Protein AF-A0A914RLF3-F1 (afdb_monomer_lite)

Radius of gyration: 22.5 Å; chains: 1; bounding box: 81×43×56 Å

Structure (mmCIF, N/CA/C/O backbone):
data_AF-A0A914RLF3-F1
#
_entry.id   AF-A0A914RLF3-F1
#
loop_
_atom_site.group_PDB
_atom_site.id
_atom_site.type_symbol
_atom_site.label_atom_id
_atom_site.label_alt_id
_atom_site.label_comp_id
_atom_site.label_asym_id
_atom_site.label_entity_id
_atom_site.label_seq_id
_atom_site.pdbx_PDB_ins_code
_atom_site.Cartn_x
_atom_site.Cartn_y
_atom_site.Cartn_z
_atom_site.occupancy
_atom_site.B_iso_or_equiv
_atom_site.auth_seq_id
_atom_site.auth_comp_id
_atom_site.auth_asym_id
_atom_site.auth_atom_id
_atom_site.pdbx_PDB_model_num
ATOM 1 N N . MET A 1 1 ? -51.756 -31.137 -39.579 1.00 37.09 1 MET A N 1
ATOM 2 C CA . MET A 1 1 ? -50.646 -31.026 -40.549 1.00 37.09 1 MET A CA 1
ATOM 3 C C . MET A 1 1 ? -49.335 -31.012 -39.778 1.00 37.09 1 MET A C 1
ATOM 5 O O . MET A 1 1 ? -49.113 -30.086 -39.014 1.00 37.09 1 MET A O 1
ATOM 9 N N . ARG A 1 2 ? -48.517 -32.061 -39.945 1.00 40.28 2 ARG A N 1
ATOM 10 C CA . ARG A 1 2 ? -47.045 -32.012 -39.809 1.00 40.28 2 ARG A CA 1
ATOM 11 C C . ARG A 1 2 ? -46.510 -30.930 -40.793 1.00 40.28 2 ARG A C 1
ATOM 13 O O . ARG A 1 2 ? -47.239 -30.599 -41.725 1.00 40.28 2 ARG A O 1
ATOM 20 N N . TYR A 1 3 ? -45.343 -30.301 -40.681 1.00 29.81 3 TYR A N 1
ATOM 21 C CA . TYR A 1 3 ? -43.973 -30.812 -40.536 1.00 29.81 3 TYR A CA 1
ATOM 22 C C . TYR A 1 3 ? -43.075 -29.614 -40.145 1.00 29.81 3 TYR A C 1
ATOM 24 O O . TYR A 1 3 ? -43.251 -28.523 -40.678 1.00 29.81 3 TYR A O 1
ATOM 32 N N . ASP A 1 4 ? -42.256 -29.722 -39.099 1.00 39.03 4 ASP A N 1
ATOM 33 C CA . ASP A 1 4 ? -40.802 -29.946 -39.194 1.00 39.03 4 ASP A CA 1
ATOM 34 C C . ASP A 1 4 ? -40.060 -29.062 -40.211 1.00 39.03 4 ASP A C 1
ATOM 36 O O . ASP A 1 4 ? -40.087 -29.311 -41.415 1.00 39.03 4 ASP A O 1
ATOM 40 N N . LEU A 1 5 ? -39.273 -28.115 -39.693 1.00 39.97 5 LEU A N 1
ATOM 41 C CA . LEU A 1 5 ? -38.054 -27.652 -40.352 1.00 39.97 5 LEU A CA 1
ATOM 42 C C . LEU A 1 5 ? -36.935 -27.528 -39.315 1.00 39.97 5 LEU A C 1
ATOM 44 O O . LEU A 1 5 ? -36.648 -26.481 -38.740 1.00 39.97 5 LEU A O 1
ATOM 48 N N . LEU A 1 6 ? -36.327 -28.691 -39.091 1.00 43.97 6 LEU A N 1
ATOM 49 C CA . LEU A 1 6 ? -34.944 -28.877 -38.684 1.00 43.97 6 LEU A CA 1
ATOM 50 C C . LEU A 1 6 ? -34.002 -27.980 -39.502 1.00 43.97 6 LEU A C 1
ATOM 52 O O . LEU A 1 6 ? -33.812 -28.203 -40.695 1.00 43.97 6 LEU A O 1
ATOM 56 N N . LEU A 1 7 ? -33.302 -27.075 -38.824 1.00 41.50 7 LEU A N 1
ATOM 57 C CA . LEU A 1 7 ? -31.940 -26.674 -39.183 1.00 41.50 7 LEU A CA 1
ATOM 58 C C . LEU A 1 7 ? -31.108 -26.786 -37.895 1.00 41.50 7 LEU A C 1
ATOM 60 O O . LEU A 1 7 ? -31.247 -25.989 -36.976 1.00 41.50 7 LEU A O 1
ATOM 64 N N . ARG A 1 8 ? -30.440 -27.929 -37.678 1.00 35.28 8 ARG A N 1
ATOM 65 C CA . ARG A 1 8 ? -28.987 -28.086 -37.909 1.00 35.28 8 ARG A CA 1
ATOM 66 C C . ARG A 1 8 ? -28.242 -26.901 -37.268 1.00 35.28 8 ARG A C 1
ATOM 68 O O . ARG A 1 8 ? -28.103 -25.850 -37.865 1.00 35.28 8 ARG A O 1
ATOM 75 N N . GLY A 1 9 ? -27.851 -26.981 -36.005 1.00 33.94 9 GLY A N 1
ATOM 76 C CA . GLY A 1 9 ? -26.800 -27.888 -35.569 1.00 33.94 9 GLY A CA 1
ATOM 77 C C . GLY A 1 9 ? -25.448 -27.179 -35.637 1.00 33.94 9 GLY A C 1
ATOM 78 O O . GLY A 1 9 ? -24.667 -27.426 -36.545 1.00 33.94 9 GLY A O 1
ATOM 79 N N . SER A 1 10 ? -25.162 -26.355 -34.635 1.00 31.86 10 SER A N 1
ATOM 80 C CA . SER A 1 10 ? -23.804 -26.024 -34.209 1.00 31.86 10 SER A CA 1
ATOM 81 C C . SER A 1 10 ? -23.774 -26.160 -32.692 1.00 31.86 10 SER A C 1
ATOM 83 O O . SER A 1 10 ? -24.226 -25.302 -31.939 1.00 31.86 10 SER A O 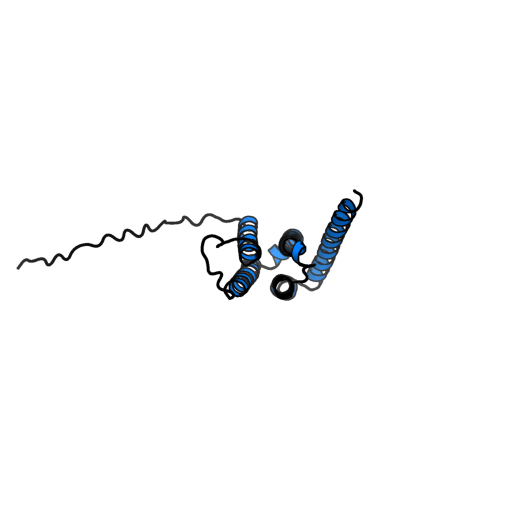1
ATOM 85 N N . LYS A 1 11 ? -23.279 -27.316 -32.235 1.00 37.91 11 LYS A N 1
ATOM 86 C CA . LYS A 1 11 ? -22.844 -27.492 -30.852 1.00 37.91 11 LYS A CA 1
ATOM 87 C C . LYS A 1 11 ? -21.729 -26.479 -30.603 1.00 37.91 11 LYS A C 1
ATOM 89 O O . LYS A 1 11 ? -20.591 -26.718 -30.992 1.00 37.91 11 LYS A O 1
ATOM 94 N N . GLN A 1 12 ? -22.039 -25.381 -29.931 1.00 35.62 12 GLN A N 1
ATOM 95 C CA . GLN A 1 12 ? -21.053 -24.679 -29.124 1.00 35.62 12 GLN A CA 1
ATOM 96 C C . GLN A 1 12 ? -21.430 -24.920 -27.673 1.00 35.62 12 GLN A C 1
ATOM 98 O O . GLN A 1 12 ? -22.184 -24.192 -27.037 1.00 35.62 12 GLN A O 1
ATOM 103 N N . GLN A 1 13 ? -20.924 -26.049 -27.188 1.00 36.53 13 GLN A N 1
ATOM 104 C CA . GLN A 1 13 ? -20.858 -26.387 -25.784 1.00 36.53 13 GLN A CA 1
ATOM 105 C C . GLN A 1 13 ? -19.827 -25.435 -25.166 1.00 36.53 13 GLN A C 1
ATOM 107 O O . GLN A 1 13 ? -18.668 -25.788 -24.971 1.00 36.53 13 GLN A O 1
ATOM 112 N N . ALA A 1 14 ? -20.226 -24.184 -24.927 1.00 35.09 14 ALA A N 1
ATOM 113 C CA . ALA A 1 14 ? -19.536 -23.352 -23.961 1.00 35.09 14 ALA A CA 1
ATOM 114 C C . ALA A 1 14 ? -19.826 -24.010 -22.618 1.00 35.09 14 ALA A C 1
ATOM 116 O O . ALA A 1 14 ? -20.916 -23.865 -22.065 1.00 35.09 14 ALA A O 1
ATOM 117 N N . GLY A 1 15 ? -18.888 -24.845 -22.168 1.00 34.12 15 GLY A N 1
ATOM 118 C CA . GLY A 1 15 ? -18.895 -25.366 -20.818 1.00 34.12 15 GLY A CA 1
ATOM 119 C C . GLY A 1 15 ? -19.007 -24.172 -19.890 1.00 34.12 15 GLY A C 1
ATOM 120 O O . GLY A 1 15 ? -18.034 -23.450 -19.686 1.00 34.12 15 GLY A O 1
ATOM 121 N N . ALA A 1 16 ? -20.208 -23.949 -19.364 1.00 40.22 16 ALA A N 1
ATOM 122 C CA . ALA A 1 16 ? -20.385 -23.205 -18.145 1.00 40.22 16 ALA A CA 1
ATOM 123 C C . ALA A 1 16 ? -19.626 -24.017 -17.100 1.00 40.22 16 ALA A C 1
ATOM 125 O O . ALA A 1 16 ? -20.163 -24.934 -16.483 1.00 40.22 16 ALA A O 1
ATOM 126 N N . SER A 1 17 ? -18.332 -23.731 -16.956 1.00 36.75 17 SER A N 1
ATOM 127 C CA . SER A 1 17 ? -17.650 -23.999 -15.714 1.00 36.75 17 SER A CA 1
ATOM 128 C C . SER A 1 17 ? -18.416 -23.166 -14.702 1.00 36.75 17 SER A C 1
ATOM 130 O O . SER A 1 17 ? -18.186 -21.964 -14.570 1.00 36.75 17 SER A O 1
ATOM 132 N N . THR A 1 18 ? -19.386 -23.790 -14.040 1.00 42.28 18 THR A N 1
ATOM 133 C CA . THR A 1 18 ? -19.822 -23.408 -12.707 1.00 42.28 18 THR A CA 1
ATOM 134 C C . THR A 1 18 ? -18.565 -23.415 -11.856 1.00 42.28 18 THR A C 1
ATOM 136 O O . THR A 1 18 ? -18.233 -24.405 -11.208 1.00 42.28 18 THR A O 1
ATOM 139 N N . SER A 1 19 ? -17.800 -22.326 -11.927 1.00 49.62 19 SER A N 1
ATOM 140 C CA . SER A 1 19 ? -16.805 -22.015 -10.931 1.00 49.62 19 SER A CA 1
ATOM 141 C C . SER A 1 19 ? -17.628 -21.755 -9.686 1.00 49.62 19 SER A C 1
ATOM 143 O O . SER A 1 19 ? -18.141 -20.656 -9.484 1.00 49.62 19 SER A O 1
ATOM 145 N N . THR A 1 20 ? -17.820 -22.799 -8.884 1.00 46.91 20 THR A N 1
ATOM 146 C CA . THR A 1 20 ? -18.027 -22.645 -7.451 1.00 46.91 20 THR A CA 1
ATOM 147 C C . THR A 1 20 ? -17.045 -21.569 -7.022 1.00 46.91 20 THR A C 1
ATOM 149 O O . THR A 1 20 ? -15.834 -21.783 -7.142 1.00 46.91 20 THR A O 1
ATOM 152 N N . ALA A 1 21 ? -17.553 -20.381 -6.690 1.00 56.62 21 ALA A N 1
ATOM 153 C CA . ALA A 1 21 ? -16.719 -19.272 -6.274 1.00 56.62 21 ALA A CA 1
ATOM 154 C C . ALA A 1 21 ? -15.923 -19.782 -5.075 1.00 56.62 21 ALA A C 1
ATOM 156 O O . ALA A 1 21 ? -16.490 -20.037 -4.012 1.00 56.62 21 ALA A O 1
ATOM 157 N N . LYS A 1 22 ? -14.635 -20.067 -5.287 1.00 65.00 22 LYS A N 1
ATOM 158 C CA . LYS A 1 22 ? -13.760 -20.461 -4.193 1.00 65.00 22 LYS A CA 1
ATOM 159 C C . LYS A 1 22 ? -13.777 -19.295 -3.216 1.00 65.00 22 LYS A C 1
ATOM 161 O O . LYS A 1 22 ? -13.672 -18.144 -3.637 1.00 65.00 22 LYS A O 1
ATOM 166 N N . VAL A 1 23 ? -13.971 -19.595 -1.937 1.00 71.25 23 VAL A N 1
ATOM 167 C CA . VAL A 1 23 ? -13.793 -18.598 -0.886 1.00 71.25 23 VAL A CA 1
ATOM 168 C C . VAL A 1 23 ? -12.317 -18.222 -0.914 1.00 71.25 23 VAL A C 1
ATOM 170 O O . VAL A 1 23 ? -11.477 -19.013 -0.500 1.00 71.25 23 VAL A O 1
ATOM 173 N N . THR A 1 24 ? -12.015 -17.066 -1.495 1.00 80.12 24 THR A N 1
ATOM 174 C CA . THR A 1 24 ? -10.661 -16.515 -1.569 1.00 80.12 24 THR A CA 1
ATOM 175 C C . THR A 1 24 ? -10.388 -15.755 -0.280 1.00 80.12 24 THR A C 1
ATOM 177 O O . THR A 1 24 ? -11.192 -14.900 0.107 1.00 80.12 24 THR A O 1
ATOM 180 N N . SER A 1 25 ? -9.275 -16.047 0.391 1.00 92.31 25 SER A N 1
ATOM 181 C CA . SER A 1 25 ? -8.875 -15.295 1.584 1.00 92.31 25 SER A CA 1
ATOM 182 C C . SER A 1 25 ? -8.463 -13.860 1.222 1.00 92.31 25 SER A C 1
ATOM 184 O O . SER A 1 25 ? -8.178 -13.542 0.063 1.00 92.31 25 SER A O 1
ATOM 186 N N . VAL A 1 26 ? -8.415 -12.958 2.207 1.00 94.06 26 VAL A N 1
ATOM 187 C CA . VAL A 1 26 ? -7.971 -11.575 1.958 1.00 94.06 26 VAL A CA 1
ATOM 188 C C . VAL A 1 26 ? -6.506 -11.553 1.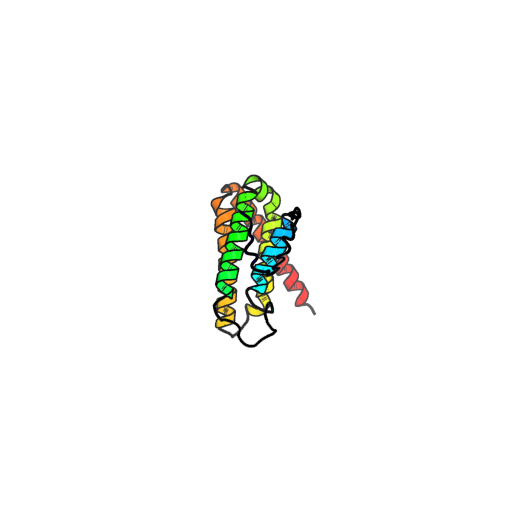522 1.00 94.06 26 VAL A C 1
ATOM 190 O O . VAL A 1 26 ? -6.143 -10.815 0.611 1.00 94.06 26 VAL A O 1
ATOM 193 N N . GLU A 1 27 ? -5.675 -12.402 2.114 1.00 93.88 27 GLU A N 1
ATOM 194 C CA . GLU A 1 27 ? -4.264 -12.566 1.770 1.00 93.88 27 GLU A CA 1
ATOM 195 C C . GLU A 1 27 ? -4.098 -13.069 0.336 1.00 93.88 27 GLU A C 1
ATOM 197 O O . GLU A 1 27 ? -3.276 -12.537 -0.411 1.00 93.88 27 GLU A O 1
ATOM 202 N N . GLU A 1 28 ? -4.913 -14.037 -0.087 1.00 92.38 28 GLU A N 1
ATOM 203 C CA . GLU A 1 28 ? -4.931 -14.510 -1.472 1.00 92.38 28 GLU A CA 1
ATOM 204 C C . GLU A 1 28 ? -5.361 -13.400 -2.438 1.00 92.38 28 GLU A C 1
ATOM 206 O O . GLU A 1 28 ? -4.740 -13.222 -3.488 1.00 92.38 28 GLU A O 1
ATOM 211 N N . ALA A 1 29 ? -6.372 -12.603 -2.080 1.00 94.50 29 ALA A N 1
ATOM 212 C CA . ALA A 1 29 ? -6.814 -11.468 -2.886 1.00 94.50 29 ALA A CA 1
ATOM 213 C C . ALA A 1 29 ? -5.715 -10.397 -3.017 1.00 94.50 29 ALA A C 1
ATOM 215 O O . ALA A 1 29 ? -5.421 -9.940 -4.125 1.00 94.50 29 ALA A O 1
ATOM 216 N N . PHE A 1 30 ? -5.050 -10.045 -1.914 1.00 95.50 30 PHE A N 1
ATOM 217 C CA . PHE A 1 30 ? -3.884 -9.155 -1.910 1.00 95.50 30 PHE A CA 1
ATOM 218 C C . PHE A 1 30 ? -2.734 -9.739 -2.744 1.00 95.50 30 PHE A C 1
ATOM 220 O O . PHE A 1 30 ? -2.089 -9.013 -3.506 1.00 95.50 30 PHE A O 1
ATOM 227 N N . GLY A 1 31 ? -2.519 -11.054 -2.673 1.00 91.75 31 GLY A N 1
ATOM 228 C CA . GLY A 1 31 ? -1.564 -11.789 -3.497 1.00 91.75 31 GLY A CA 1
ATOM 229 C C . GLY A 1 31 ? -1.861 -11.648 -4.990 1.00 91.75 31 GLY A C 1
ATOM 230 O O . GLY A 1 31 ? -0.992 -11.217 -5.750 1.00 91.75 31 GLY A O 1
ATOM 231 N N . ILE A 1 32 ? -3.099 -11.909 -5.414 1.00 90.12 32 ILE A N 1
ATOM 232 C CA . ILE A 1 32 ? -3.542 -11.763 -6.811 1.00 90.12 32 ILE A 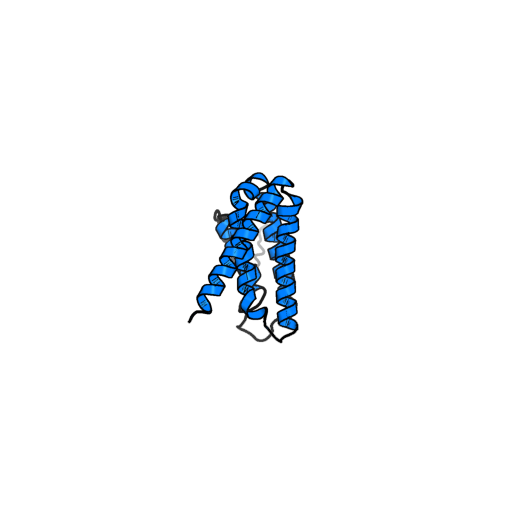CA 1
ATOM 233 C C . ILE A 1 32 ? -3.357 -10.322 -7.296 1.00 90.12 32 ILE A C 1
ATOM 235 O O . ILE A 1 32 ? -2.805 -10.101 -8.378 1.00 90.12 32 ILE A O 1
ATOM 239 N N . LEU A 1 33 ? -3.762 -9.336 -6.491 1.00 92.62 33 LEU A N 1
ATOM 240 C CA . LEU A 1 33 ? -3.594 -7.921 -6.820 1.00 92.62 33 LEU A CA 1
ATOM 241 C C . LEU A 1 33 ? -2.111 -7.546 -6.934 1.00 92.62 33 LEU A C 1
ATOM 243 O O . LEU A 1 33 ? -1.737 -6.808 -7.841 1.00 92.62 33 LEU A O 1
ATOM 247 N N . SER A 1 34 ? -1.235 -8.079 -6.079 1.00 90.12 34 SER A N 1
ATOM 248 C CA . SER A 1 34 ? 0.210 -7.819 -6.159 1.00 90.12 34 SER A CA 1
ATOM 249 C C . SER A 1 34 ? 0.819 -8.376 -7.442 1.00 90.12 34 SER A C 1
ATOM 251 O O . SER A 1 34 ? 1.581 -7.683 -8.120 1.00 90.12 34 SER A O 1
ATOM 253 N N . VAL A 1 35 ? 0.416 -9.589 -7.831 1.00 86.06 35 VAL A N 1
ATOM 254 C CA . VAL A 1 35 ? 0.834 -10.206 -9.088 1.00 86.06 35 VAL A CA 1
ATOM 255 C C . VAL A 1 35 ? 0.325 -9.373 -10.252 1.00 86.06 35 VAL A C 1
ATOM 257 O O . VAL A 1 35 ? 1.127 -9.024 -11.105 1.00 86.06 35 VAL A O 1
ATOM 260 N N . GLY A 1 36 ? -0.951 -8.981 -10.279 1.00 85.31 36 GLY A N 1
ATOM 261 C CA . GLY A 1 36 ? -1.500 -8.114 -11.328 1.00 85.31 36 GLY A CA 1
ATOM 262 C C . GLY A 1 36 ? -0.770 -6.774 -11.431 1.00 85.31 36 GLY A C 1
ATOM 263 O O . GLY A 1 36 ? -0.443 -6.329 -12.533 1.00 85.31 36 GLY A O 1
ATOM 264 N N . PHE A 1 37 ? -0.435 -6.169 -10.289 1.00 86.69 37 PHE A N 1
ATOM 265 C CA . PHE A 1 37 ? 0.317 -4.921 -10.233 1.00 86.69 37 PHE A CA 1
ATOM 266 C C . PHE A 1 37 ? 1.695 -5.078 -10.883 1.00 86.69 37 PHE A C 1
ATOM 268 O O . PHE A 1 37 ? 2.060 -4.285 -11.744 1.00 86.69 37 PHE A O 1
ATOM 275 N N . LEU A 1 38 ? 2.453 -6.112 -10.512 1.00 80.88 38 LEU A N 1
ATOM 276 C CA . LEU A 1 38 ? 3.813 -6.342 -11.011 1.00 80.88 38 LEU A CA 1
ATOM 277 C C . LEU A 1 38 ? 3.829 -6.906 -12.439 1.00 80.88 38 LEU A C 1
ATOM 279 O O . LEU A 1 38 ? 4.649 -6.506 -13.254 1.00 80.88 38 LEU A O 1
ATOM 283 N N . ARG A 1 39 ? 2.899 -7.788 -12.812 1.00 71.69 39 ARG A N 1
ATOM 284 C CA . ARG A 1 39 ? 2.799 -8.311 -14.188 1.00 71.69 39 ARG A CA 1
ATOM 285 C C . ARG A 1 39 ? 2.369 -7.245 -15.189 1.00 71.69 39 ARG A C 1
ATOM 287 O O . ARG A 1 39 ? 2.726 -7.347 -16.363 1.00 71.69 39 ARG A O 1
ATOM 294 N N . GLY A 1 40 ? 1.704 -6.203 -14.689 1.00 59.47 40 GLY A N 1
ATOM 295 C CA . GLY A 1 40 ? 1.467 -4.922 -15.342 1.00 59.47 40 GLY A CA 1
ATOM 296 C C . GLY A 1 40 ? 2.744 -4.113 -15.651 1.00 59.47 40 GLY A C 1
ATOM 297 O O . GLY A 1 40 ? 2.672 -2.918 -15.917 1.00 59.47 40 GLY A O 1
ATOM 298 N N . GLY A 1 41 ? 3.952 -4.678 -15.514 1.00 55.78 41 GLY 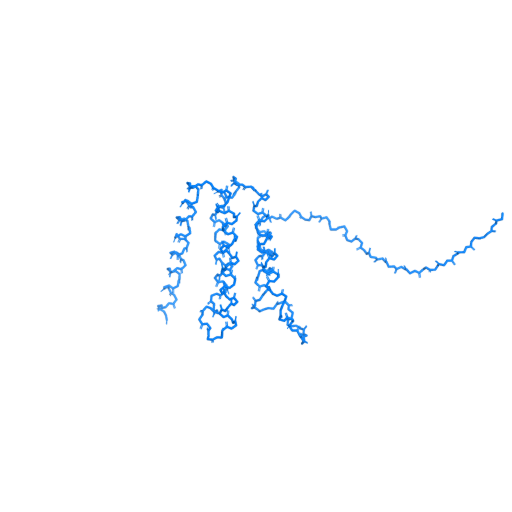A N 1
ATOM 299 C CA . GLY A 1 41 ? 5.216 -4.089 -15.971 1.00 55.78 41 GLY A CA 1
ATOM 300 C C . GLY A 1 41 ? 6.451 -4.515 -15.164 1.00 55.78 41 GLY A C 1
ATOM 301 O O . GLY A 1 41 ? 6.418 -4.611 -13.945 1.00 55.78 41 GLY A O 1
ATOM 302 N N . ILE A 1 42 ? 7.552 -4.667 -15.907 1.00 51.31 42 ILE A N 1
ATOM 303 C CA . ILE A 1 42 ? 8.853 -5.255 -15.546 1.00 51.31 42 ILE A CA 1
ATOM 304 C C . ILE A 1 42 ? 8.748 -6.770 -15.319 1.00 51.31 42 ILE A C 1
ATOM 306 O O . ILE A 1 42 ? 8.781 -7.270 -14.203 1.00 51.31 42 ILE A O 1
ATOM 310 N N . GLY A 1 43 ? 8.664 -7.515 -16.431 1.00 53.88 43 GLY A N 1
ATOM 311 C CA . GLY A 1 43 ? 9.159 -8.897 -16.443 1.00 53.88 43 GLY A CA 1
ATOM 312 C C . GLY A 1 43 ? 8.179 -10.058 -16.643 1.00 53.88 43 GLY A C 1
ATOM 313 O O . GLY A 1 43 ? 8.531 -11.167 -16.273 1.00 53.88 43 GLY A O 1
ATOM 314 N N . GLY A 1 44 ? 7.028 -9.895 -17.307 1.00 51.62 44 GLY A N 1
ATOM 315 C CA . GLY A 1 44 ? 6.479 -11.032 -18.069 1.00 51.62 44 GLY A CA 1
ATOM 316 C C . GLY A 1 44 ? 5.080 -11.521 -17.713 1.00 51.62 44 GLY A C 1
ATOM 317 O O . GLY A 1 44 ? 4.890 -12.534 -17.037 1.00 51.62 44 GLY A O 1
ATOM 318 N N . PHE A 1 45 ? 4.079 -10.916 -18.352 1.00 50.66 45 PHE A N 1
ATOM 319 C CA . PHE A 1 45 ? 2.916 -11.712 -18.746 1.00 50.66 45 PHE A CA 1
ATOM 320 C C . PHE A 1 45 ? 2.984 -12.201 -20.193 1.00 50.66 45 PHE A C 1
ATOM 322 O O . PHE A 1 45 ? 2.633 -13.344 -20.440 1.00 50.66 45 PHE A O 1
ATOM 329 N N . LEU A 1 46 ? 3.491 -11.396 -21.133 1.00 47.25 46 LEU A N 1
ATOM 330 C CA . LEU A 1 46 ? 3.322 -11.672 -22.568 1.00 47.25 46 LEU A CA 1
ATOM 331 C C . LEU A 1 46 ? 4.628 -11.685 -23.373 1.00 47.25 46 LEU A C 1
ATOM 333 O O . LEU A 1 46 ? 4.626 -11.346 -24.550 1.00 47.25 46 LEU A O 1
ATOM 337 N N . LYS A 1 47 ? 5.760 -12.107 -22.793 1.00 45.84 47 LYS A N 1
ATOM 338 C CA . LYS A 1 47 ? 6.949 -12.405 -23.615 1.00 45.84 47 LYS A CA 1
ATOM 339 C C . LYS A 1 47 ? 6.854 -13.821 -24.205 1.00 45.84 47 LYS A C 1
ATOM 341 O O . LYS A 1 47 ? 7.676 -14.681 -23.929 1.00 45.84 47 LYS A O 1
ATOM 346 N N . SER A 1 48 ? 5.814 -14.029 -25.007 1.00 41.88 48 SER A N 1
ATOM 347 C CA . SER A 1 48 ? 5.752 -14.982 -26.115 1.00 41.88 48 SER A CA 1
ATOM 348 C C . SER A 1 48 ? 4.969 -14.259 -27.210 1.00 41.88 48 SER A C 1
ATOM 350 O O . SER A 1 48 ? 3.751 -14.149 -27.124 1.00 41.88 48 SER A O 1
ATOM 352 N N . GLY A 1 49 ? 5.667 -13.646 -28.165 1.00 39.50 49 GLY A N 1
ATOM 353 C CA . GLY A 1 49 ? 5.037 -12.948 -29.291 1.00 39.50 49 GLY A CA 1
ATOM 354 C C . GLY A 1 49 ? 5.315 -11.446 -29.354 1.00 39.50 49 GLY A C 1
ATOM 355 O O . GLY A 1 49 ? 5.092 -10.678 -28.423 1.00 39.50 49 GLY A O 1
ATOM 356 N N . THR A 1 50 ? 5.840 -11.039 -30.499 1.00 41.06 50 THR A N 1
ATOM 357 C CA . THR A 1 50 ? 6.278 -9.702 -30.899 1.00 41.06 50 THR A CA 1
ATOM 358 C C . THR A 1 50 ? 5.118 -8.708 -31.041 1.00 41.06 50 THR A C 1
ATOM 360 O O . THR A 1 50 ? 4.596 -8.550 -32.135 1.00 41.06 50 THR A O 1
ATOM 363 N N . ALA A 1 51 ? 4.710 -8.046 -29.955 1.00 42.22 51 ALA A N 1
ATOM 364 C CA . ALA A 1 51 ? 4.195 -6.664 -29.933 1.00 42.22 51 ALA A CA 1
ATOM 365 C C . ALA A 1 51 ? 3.677 -6.344 -28.523 1.00 42.22 51 ALA A C 1
ATOM 367 O O . ALA A 1 51 ? 2.504 -6.524 -28.203 1.00 42.22 51 ALA A O 1
ATOM 368 N N . ALA A 1 52 ? 4.564 -5.862 -27.653 1.00 41.78 52 ALA A N 1
ATOM 369 C CA . ALA A 1 52 ? 4.136 -5.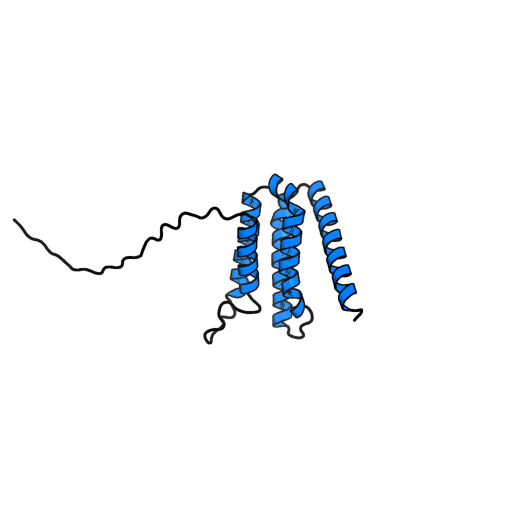218 -26.422 1.00 41.78 52 ALA A CA 1
ATOM 370 C C . ALA A 1 52 ? 3.402 -3.925 -26.802 1.00 41.78 52 ALA A C 1
ATOM 372 O O . ALA A 1 52 ? 4.033 -2.968 -27.246 1.00 41.78 52 ALA A O 1
ATOM 373 N N . VAL A 1 53 ? 2.078 -3.895 -26.651 1.00 43.75 53 VAL A N 1
ATOM 374 C CA . VAL A 1 53 ? 1.315 -2.650 -26.766 1.00 43.75 53 VAL A CA 1
ATOM 375 C C . VAL A 1 53 ? 1.742 -1.755 -25.603 1.00 43.75 53 VAL A C 1
ATOM 377 O O . VAL A 1 53 ? 1.358 -1.951 -24.446 1.00 43.75 53 VAL A O 1
ATOM 380 N N . ALA A 1 54 ? 2.614 -0.801 -25.915 1.00 42.09 54 ALA A N 1
ATOM 381 C CA . ALA A 1 54 ? 2.958 0.323 -25.066 1.00 42.09 54 ALA A CA 1
ATOM 382 C C . ALA A 1 54 ? 1.686 1.161 -24.858 1.00 42.09 54 ALA A C 1
ATOM 384 O O . ALA A 1 54 ? 1.351 2.007 -25.677 1.00 42.09 54 ALA A O 1
ATOM 385 N N . GLY A 1 55 ? 0.924 0.842 -23.811 1.00 42.59 55 GLY A N 1
ATOM 386 C CA . GLY A 1 55 ? -0.383 1.455 -23.544 1.00 42.59 55 GLY A CA 1
ATOM 387 C C . GLY A 1 55 ? -1.404 0.567 -22.828 1.00 42.59 55 GLY A C 1
ATOM 388 O O . GLY A 1 55 ? -2.546 0.972 -22.718 1.00 42.59 55 GLY A O 1
ATOM 389 N N . GLY A 1 56 ? -1.032 -0.646 -22.389 1.00 51.41 56 GLY A N 1
ATOM 390 C CA . GLY A 1 56 ? -1.902 -1.501 -21.560 1.00 51.41 56 GLY A CA 1
ATOM 391 C C . GLY A 1 56 ? -1.441 -1.674 -20.109 1.00 51.41 56 GLY A C 1
ATOM 392 O O . GLY A 1 56 ? -2.112 -2.323 -19.319 1.00 51.41 56 GLY A O 1
ATOM 393 N N . GLN A 1 57 ? -0.273 -1.143 -19.745 1.00 71.19 57 GLN A N 1
ATOM 394 C CA . GLN A 1 57 ? 0.373 -1.415 -18.454 1.00 71.19 57 GLN A CA 1
ATOM 395 C C . GLN A 1 57 ? -0.040 -0.423 -17.359 1.00 71.19 57 GLN A C 1
ATOM 397 O O . GLN A 1 57 ? -0.138 -0.784 -16.184 1.00 71.19 57 GLN A O 1
ATOM 402 N N . LYS A 1 58 ? -0.337 0.826 -17.739 1.00 78.31 58 LYS A N 1
ATOM 403 C CA . LYS A 1 58 ? -0.792 1.863 -16.805 1.00 78.31 58 LYS A CA 1
ATOM 404 C C . LYS A 1 58 ? -2.232 1.604 -16.391 1.00 78.31 58 LYS A C 1
ATOM 406 O O . LYS A 1 58 ? -2.544 1.626 -15.211 1.00 78.31 58 LYS A O 1
ATOM 411 N N . GLU A 1 59 ? -3.072 1.244 -17.343 1.00 82.62 59 GLU A N 1
ATOM 412 C CA . GLU A 1 59 ? -4.488 0.927 -17.199 1.00 82.62 59 GLU A CA 1
ATOM 413 C C . GLU A 1 59 ? -4.680 -0.294 -16.297 1.00 82.62 59 GLU A C 1
ATOM 415 O O . GLU A 1 59 ? -5.508 -0.256 -15.388 1.00 82.62 59 GLU A O 1
ATOM 420 N N . ILE A 1 60 ? -3.851 -1.337 -16.460 1.00 85.31 60 ILE A N 1
ATOM 421 C CA . ILE A 1 60 ? -3.826 -2.485 -15.540 1.00 85.31 60 ILE A CA 1
ATOM 422 C C . ILE A 1 60 ? -3.478 -2.023 -14.125 1.00 85.31 60 ILE A C 1
ATOM 424 O O . ILE A 1 60 ? -4.174 -2.380 -13.178 1.00 85.31 60 ILE A O 1
ATOM 428 N N . ARG A 1 61 ? -2.436 -1.202 -13.954 1.00 87.56 61 ARG A N 1
ATOM 429 C CA . ARG A 1 61 ? -2.055 -0.689 -12.629 1.00 87.56 61 ARG A CA 1
ATOM 430 C C . ARG A 1 61 ? -3.131 0.199 -12.020 1.00 87.56 61 ARG A C 1
ATOM 432 O O . ARG A 1 61 ? -3.337 0.104 -10.814 1.00 87.56 61 ARG A O 1
ATOM 439 N N . ILE A 1 62 ? -3.842 1.003 -12.812 1.00 91.25 62 ILE A N 1
ATOM 440 C CA . ILE A 1 62 ? -5.007 1.777 -12.355 1.00 91.25 62 ILE A CA 1
ATOM 441 C C . ILE A 1 62 ? -6.097 0.819 -11.887 1.00 91.25 62 ILE A C 1
ATOM 443 O O . ILE A 1 62 ? -6.572 0.954 -10.764 1.00 91.25 62 ILE A O 1
ATOM 447 N N . GLY A 1 63 ? -6.449 -0.180 -12.697 1.00 92.25 63 GLY A N 1
ATOM 448 C CA . GLY A 1 63 ? -7.467 -1.168 -12.347 1.00 92.25 63 GLY A CA 1
ATOM 449 C C . GLY A 1 63 ? -7.128 -1.924 -11.062 1.00 92.25 63 GLY A C 1
ATOM 450 O O . GLY A 1 63 ? -7.958 -2.020 -10.164 1.00 92.25 63 GLY A O 1
ATOM 451 N N . VAL A 1 64 ? -5.884 -2.381 -10.918 1.00 92.94 64 VAL A N 1
ATOM 452 C CA . VAL A 1 64 ? -5.397 -3.051 -9.703 1.00 92.94 64 VAL A CA 1
ATOM 453 C C . VAL A 1 64 ? -5.386 -2.103 -8.501 1.00 92.94 64 VAL A C 1
ATOM 455 O O . VAL A 1 64 ? -5.780 -2.497 -7.407 1.00 92.94 64 VAL A O 1
ATOM 458 N N . THR A 1 65 ? -4.983 -0.844 -8.694 1.00 96.06 65 THR A N 1
ATOM 459 C CA . THR A 1 65 ? -5.032 0.206 -7.660 1.00 96.06 65 THR A CA 1
ATOM 460 C C . THR A 1 65 ? -6.454 0.393 -7.139 1.00 96.06 65 THR A C 1
ATOM 462 O O . THR A 1 65 ? -6.680 0.379 -5.930 1.00 96.06 65 THR A O 1
ATOM 465 N N . LEU A 1 66 ? -7.423 0.517 -8.046 1.00 96.75 66 LEU A N 1
ATOM 466 C CA . LEU A 1 66 ? -8.839 0.617 -7.702 1.00 96.75 66 LEU A CA 1
ATOM 467 C C . LEU A 1 66 ? -9.349 -0.668 -7.038 1.00 96.75 66 LEU A C 1
ATOM 469 O O . LEU A 1 66 ? -10.114 -0.587 -6.083 1.00 96.75 66 LEU A O 1
ATOM 473 N N . GLY A 1 67 ? -8.868 -1.834 -7.476 1.00 96.94 67 GLY A N 1
ATOM 474 C CA . GLY A 1 67 ? -9.155 -3.128 -6.858 1.00 96.94 67 GLY A CA 1
ATOM 475 C C . GLY A 1 67 ? -8.718 -3.203 -5.393 1.00 96.94 67 GLY A C 1
ATOM 476 O O . GLY A 1 67 ? -9.509 -3.623 -4.554 1.00 96.94 67 GLY A O 1
ATOM 477 N N . TYR A 1 68 ? -7.509 -2.733 -5.059 1.00 97.81 68 TYR A N 1
ATOM 478 C CA . TYR A 1 68 ? -7.065 -2.618 -3.662 1.00 97.81 68 TYR A CA 1
ATOM 479 C C . TYR A 1 68 ? -7.981 -1.712 -2.843 1.00 97.81 68 TYR A C 1
ATOM 481 O O . TYR A 1 68 ? -8.388 -2.079 -1.742 1.00 97.81 68 TYR A O 1
ATOM 489 N N . ILE A 1 69 ? -8.296 -0.527 -3.374 1.00 98.31 69 ILE A N 1
ATOM 490 C CA . ILE A 1 69 ? -9.124 0.461 -2.676 1.00 98.31 69 ILE A CA 1
ATOM 491 C C . ILE A 1 69 ? -10.514 -0.115 -2.403 1.00 98.31 69 ILE A C 1
ATOM 493 O O . ILE A 1 69 ? -10.992 -0.029 -1.275 1.00 98.31 69 ILE A O 1
ATOM 497 N N . GLU A 1 70 ? -11.154 -0.714 -3.407 1.00 97.94 70 GLU A N 1
ATOM 498 C CA . GLU A 1 70 ? -12.502 -1.260 -3.258 1.00 97.94 70 GLU A CA 1
ATOM 499 C C . GLU A 1 70 ? -12.520 -2.488 -2.343 1.00 97.94 70 GLU A C 1
ATOM 501 O O . GLU A 1 70 ? -13.395 -2.589 -1.489 1.00 97.94 70 GLU A O 1
ATOM 506 N N . LEU A 1 71 ? -11.523 -3.375 -2.434 1.00 97.50 71 LEU A N 1
ATOM 507 C CA . LEU A 1 71 ? -11.390 -4.509 -1.516 1.00 97.50 71 LEU A CA 1
ATOM 508 C C . LEU A 1 71 ? -11.287 -4.041 -0.059 1.00 97.50 71 LEU A C 1
ATOM 510 O O . LEU A 1 71 ? -12.023 -4.525 0.797 1.00 97.50 71 LEU A O 1
ATOM 514 N N . ILE A 1 72 ? -10.414 -3.071 0.222 1.00 97.88 72 ILE A N 1
ATOM 515 C CA . ILE A 1 72 ? -10.241 -2.529 1.576 1.00 97.88 72 ILE A CA 1
ATOM 516 C C . ILE A 1 72 ? -11.523 -1.834 2.052 1.00 97.88 72 ILE A C 1
ATOM 518 O O . ILE A 1 72 ? -11.935 -2.032 3.191 1.00 97.88 72 ILE A O 1
ATOM 522 N N . LYS A 1 73 ? -12.207 -1.087 1.178 1.00 97.06 73 LYS A N 1
ATOM 523 C CA . LYS A 1 73 ? -13.510 -0.483 1.495 1.00 97.06 73 LYS A CA 1
ATOM 524 C C . LYS A 1 73 ? -14.581 -1.521 1.821 1.00 97.06 73 LYS A C 1
ATOM 526 O O . LYS A 1 73 ? -15.397 -1.271 2.700 1.00 97.06 73 LYS A O 1
ATOM 531 N N . LYS A 1 74 ? -14.583 -2.680 1.156 1.00 97.50 74 LYS A N 1
ATOM 532 C CA . LYS A 1 74 ? -15.514 -3.782 1.461 1.00 97.50 74 LYS A CA 1
ATOM 533 C C . LYS A 1 74 ? -15.238 -4.449 2.805 1.00 97.50 74 LYS A C 1
ATOM 535 O O . LYS A 1 74 ? -16.174 -4.960 3.409 1.00 97.50 74 LYS A O 1
ATOM 540 N N . LEU A 1 75 ? -13.987 -4.443 3.258 1.00 96.44 75 LEU A N 1
ATOM 541 C CA . LEU A 1 75 ? -13.594 -4.939 4.581 1.00 96.44 75 LEU A CA 1
ATOM 542 C C . LEU A 1 75 ? -13.877 -3.923 5.702 1.00 96.44 75 LEU A C 1
ATOM 544 O O . LEU A 1 75 ? -13.957 -4.314 6.863 1.00 96.44 75 LEU A O 1
ATOM 548 N N . ASP A 1 76 ? -14.096 -2.658 5.333 1.00 96.19 76 ASP A N 1
ATOM 549 C CA . ASP A 1 76 ? -14.456 -1.533 6.197 1.00 96.19 76 ASP A CA 1
ATOM 550 C C . ASP A 1 76 ? -13.337 -1.064 7.156 1.00 96.19 76 ASP A C 1
ATOM 552 O O . ASP A 1 76 ? -12.285 -1.694 7.324 1.00 96.19 76 ASP A O 1
ATOM 556 N N . SER A 1 77 ? -13.538 0.106 7.764 1.00 95.56 77 SER A N 1
ATOM 557 C CA . SER A 1 77 ? -12.558 0.781 8.624 1.00 95.56 77 SER A CA 1
ATOM 558 C C . SER A 1 77 ? -12.113 -0.052 9.845 1.00 95.56 77 SER A C 1
ATOM 560 O O . SER A 1 77 ? -10.904 -0.189 10.054 1.00 95.56 77 SER A O 1
ATOM 562 N N . PRO A 1 78 ? -13.009 -0.724 10.604 1.00 95.88 78 PRO A N 1
ATOM 563 C CA . PRO A 1 78 ? -12.597 -1.501 11.779 1.00 95.88 78 PRO A CA 1
ATOM 564 C C . PRO A 1 78 ? -11.680 -2.686 11.454 1.00 95.88 78 PRO A C 1
ATOM 566 O O . PRO A 1 78 ? -10.832 -3.062 12.267 1.00 95.88 78 PRO A O 1
ATOM 569 N N . TRP A 1 79 ? -11.846 -3.306 10.281 1.00 97.12 79 TRP A N 1
ATOM 570 C CA . TRP A 1 79 ? -10.934 -4.352 9.823 1.00 97.12 79 TRP A CA 1
ATOM 571 C C . TRP A 1 79 ? -9.573 -3.757 9.468 1.00 97.12 79 TRP A C 1
ATOM 573 O O . TRP A 1 79 ? -8.539 -4.308 9.854 1.00 97.12 79 TRP A O 1
ATOM 583 N N . LEU A 1 80 ? -9.574 -2.622 8.768 1.00 96.81 80 LEU A N 1
ATOM 584 C CA . LEU A 1 80 ? -8.362 -1.948 8.322 1.00 96.81 80 LEU A CA 1
ATOM 585 C C . LEU A 1 80 ? -7.484 -1.519 9.508 1.00 96.81 80 LEU A C 1
ATOM 587 O O . LEU A 1 80 ? -6.281 -1.773 9.487 1.00 96.81 80 LEU A O 1
ATOM 591 N N . GLU A 1 81 ? -8.066 -0.953 10.569 1.00 95.25 81 GLU A N 1
ATOM 592 C CA . GLU A 1 81 ? -7.322 -0.565 11.779 1.00 95.25 81 GLU A CA 1
ATOM 593 C C . GLU A 1 81 ? -6.615 -1.756 12.443 1.00 95.25 81 GLU A C 1
ATOM 595 O O . GLU A 1 81 ? -5.451 -1.650 12.837 1.00 95.25 81 GLU A O 1
ATOM 600 N N . LYS A 1 82 ? -7.282 -2.915 12.510 1.00 95.62 82 LYS A N 1
ATOM 601 C CA . LYS A 1 82 ? -6.723 -4.139 13.111 1.00 95.62 82 LYS A CA 1
ATOM 602 C C . LYS A 1 82 ? -5.626 -4.779 12.261 1.00 95.62 82 LYS A C 1
ATOM 604 O O . LYS A 1 82 ? -4.723 -5.406 12.808 1.00 95.62 82 LYS A O 1
ATOM 609 N N . ASN A 1 83 ? -5.696 -4.624 10.939 1.00 96.50 83 ASN A N 1
ATOM 610 C CA . ASN A 1 83 ? -4.820 -5.307 9.981 1.00 96.50 83 ASN A CA 1
ATOM 611 C C . ASN A 1 83 ? -3.828 -4.365 9.284 1.00 96.50 83 ASN A C 1
ATOM 613 O O . ASN A 1 83 ? -3.195 -4.740 8.297 1.00 96.50 83 ASN A O 1
ATOM 617 N N . MET A 1 84 ? -3.652 -3.144 9.793 1.00 93.88 84 MET A N 1
ATOM 618 C CA . MET A 1 84 ? -2.844 -2.123 9.126 1.00 93.88 84 MET A CA 1
ATOM 619 C C . MET A 1 84 ? -1.398 -2.556 8.882 1.00 93.88 84 MET A C 1
ATOM 621 O O . MET A 1 84 ? -0.857 -2.330 7.803 1.00 93.88 84 MET A O 1
ATOM 625 N N . LEU A 1 85 ? -0.778 -3.221 9.859 1.00 95.00 85 LEU A N 1
ATOM 626 C CA . LEU A 1 85 ? 0.601 -3.685 9.734 1.00 95.00 85 LEU A CA 1
ATOM 627 C C . LEU A 1 85 ? 0.764 -4.649 8.550 1.00 95.00 85 LEU A C 1
ATOM 629 O O . LEU A 1 85 ? 1.747 -4.558 7.817 1.00 95.00 85 LEU A O 1
ATOM 633 N N . PHE A 1 86 ? -0.208 -5.543 8.350 1.00 95.88 86 PHE A N 1
ATOM 634 C CA . PHE A 1 86 ? -0.248 -6.455 7.208 1.00 95.88 86 PHE A CA 1
ATOM 635 C C . PHE A 1 86 ? -0.367 -5.677 5.891 1.00 95.88 86 PHE A C 1
ATOM 637 O O . PHE A 1 86 ? 0.454 -5.868 4.993 1.00 95.88 86 PHE A O 1
ATOM 644 N N . VAL A 1 87 ? -1.321 -4.743 5.802 1.00 96.75 87 VAL A N 1
ATOM 645 C CA . VAL A 1 87 ? -1.542 -3.922 4.599 1.00 96.75 87 VAL A CA 1
ATOM 646 C C . VAL A 1 87 ? -0.298 -3.100 4.249 1.00 96.75 87 VAL A C 1
ATOM 648 O O . VAL A 1 87 ? 0.130 -3.092 3.095 1.00 96.75 87 VAL A O 1
ATOM 651 N N . LEU A 1 88 ? 0.321 -2.440 5.232 1.00 95.94 88 LEU A N 1
ATOM 652 C CA . LEU A 1 88 ? 1.533 -1.646 5.027 1.00 95.94 88 LEU A CA 1
ATOM 653 C C . LEU A 1 88 ? 2.704 -2.506 4.558 1.00 95.94 88 LEU A C 1
ATOM 655 O O . LEU A 1 88 ? 3.345 -2.152 3.570 1.00 95.94 88 LEU A O 1
ATOM 659 N N . LYS A 1 89 ? 2.975 -3.633 5.230 1.00 95.00 89 LYS A N 1
ATOM 660 C CA . LYS A 1 89 ? 4.054 -4.550 4.832 1.00 95.00 89 LYS A CA 1
ATOM 661 C C . LYS A 1 89 ? 3.860 -5.032 3.400 1.00 95.00 89 LYS A C 1
ATOM 663 O O . LYS A 1 89 ? 4.797 -4.957 2.612 1.00 95.00 89 LYS A O 1
ATOM 668 N N . HIS A 1 90 ? 2.638 -5.430 3.050 1.00 95.44 90 HIS A N 1
ATOM 669 C CA . HIS A 1 90 ? 2.295 -5.857 1.696 1.00 95.44 90 HIS A CA 1
ATOM 670 C C . HIS A 1 90 ? 2.566 -4.762 0.657 1.00 95.44 90 HIS A C 1
ATOM 672 O O . HIS A 1 90 ? 3.265 -4.994 -0.328 1.00 95.44 90 HIS A O 1
ATOM 678 N N . LEU A 1 91 ? 2.062 -3.544 0.871 1.00 94.88 91 LEU A N 1
ATOM 679 C CA . LEU A 1 91 ? 2.248 -2.437 -0.075 1.00 94.88 91 LEU A CA 1
ATOM 680 C C . LEU A 1 91 ? 3.720 -2.004 -0.195 1.00 94.88 91 LEU A C 1
ATOM 682 O O . LEU A 1 91 ? 4.178 -1.692 -1.299 1.00 94.88 91 LEU A O 1
ATOM 686 N N . VAL A 1 92 ? 4.468 -2.016 0.915 1.00 92.19 92 VAL A N 1
ATOM 687 C CA . VAL A 1 92 ? 5.917 -1.756 0.927 1.00 92.19 92 VAL A CA 1
ATOM 688 C C . VAL A 1 92 ? 6.666 -2.838 0.147 1.00 92.19 92 VAL A C 1
ATOM 690 O O . VAL A 1 92 ? 7.536 -2.513 -0.658 1.00 92.19 92 VAL A O 1
ATOM 693 N N . GLU A 1 93 ? 6.305 -4.109 0.303 1.00 89.50 93 GLU A N 1
ATOM 694 C CA . GLU A 1 93 ? 6.918 -5.206 -0.451 1.00 89.50 93 GLU A CA 1
ATOM 695 C C . GLU A 1 93 ? 6.651 -5.075 -1.960 1.00 89.50 93 GLU A C 1
ATOM 697 O O . GLU A 1 93 ? 7.559 -5.244 -2.779 1.00 89.50 93 GLU A O 1
ATOM 702 N N . VAL A 1 94 ? 5.424 -4.708 -2.344 1.00 88.25 94 VAL A N 1
ATOM 703 C CA . VAL A 1 94 ? 5.055 -4.474 -3.749 1.00 88.25 94 VAL A CA 1
ATOM 704 C C . VAL A 1 94 ? 5.904 -3.363 -4.369 1.00 88.25 94 VAL A C 1
ATOM 706 O O . VAL A 1 94 ? 6.416 -3.543 -5.473 1.00 88.25 94 VAL A O 1
ATOM 709 N N . VAL A 1 95 ? 6.094 -2.233 -3.681 1.00 85.50 95 VAL A N 1
ATOM 710 C CA . VAL A 1 95 ? 6.918 -1.133 -4.213 1.00 85.50 95 VAL A CA 1
ATOM 711 C C . VAL A 1 95 ? 8.419 -1.433 -4.145 1.00 85.50 95 VAL A C 1
ATOM 713 O O . VAL A 1 95 ? 9.162 -1.004 -5.030 1.00 85.50 95 VAL A O 1
ATOM 716 N N . ALA A 1 96 ? 8.879 -2.200 -3.153 1.00 83.44 96 ALA A N 1
ATOM 717 C CA . ALA A 1 96 ? 10.278 -2.609 -3.022 1.00 83.44 96 ALA A CA 1
ATOM 718 C C . ALA A 1 96 ? 10.729 -3.511 -4.180 1.00 83.44 96 ALA A C 1
ATOM 720 O O . ALA A 1 96 ? 11.865 -3.395 -4.640 1.00 83.44 96 ALA A O 1
ATOM 721 N N . LYS A 1 97 ? 9.827 -4.332 -4.734 1.00 77.50 97 LYS A N 1
ATOM 722 C CA . LYS A 1 97 ? 10.086 -5.137 -5.944 1.00 77.50 97 LYS A CA 1
ATOM 723 C C . LYS A 1 97 ? 10.385 -4.286 -7.188 1.00 77.50 97 LYS A C 1
ATOM 725 O O . LYS A 1 97 ? 11.009 -4.777 -8.123 1.00 77.50 97 LYS A O 1
ATOM 730 N N . CYS A 1 98 ? 10.031 -2.999 -7.180 1.00 70.06 98 CYS A N 1
ATOM 731 C CA . CYS A 1 98 ? 10.410 -2.035 -8.220 1.00 70.06 98 CYS A CA 1
ATOM 732 C C . CYS A 1 98 ? 11.790 -1.382 -7.972 1.00 70.06 98 CYS A C 1
ATOM 734 O O . CYS A 1 98 ? 12.291 -0.647 -8.824 1.00 70.06 98 CYS A O 1
ATOM 736 N N . GLY A 1 99 ? 12.405 -1.632 -6.811 1.00 63.84 99 GLY A N 1
ATOM 737 C CA . GLY A 1 99 ? 13.654 -1.033 -6.331 1.00 63.84 99 GLY A CA 1
ATOM 738 C C . GLY A 1 99 ? 14.884 -1.203 -7.233 1.00 63.84 99 GLY A C 1
ATOM 739 O O . GLY A 1 99 ? 15.600 -0.217 -7.406 1.00 63.84 99 GLY A O 1
ATOM 740 N N . PRO A 1 100 ? 15.121 -2.359 -7.890 1.00 63.41 100 PRO A N 1
ATOM 741 C CA . PRO A 1 100 ? 16.259 -2.526 -8.804 1.00 63.41 100 PRO A CA 1
ATOM 742 C C . PRO A 1 100 ? 16.283 -1.526 -9.972 1.00 63.41 100 PRO A C 1
ATOM 744 O O . PRO A 1 100 ? 17.331 -1.272 -10.556 1.00 63.41 100 PRO A O 1
ATOM 747 N N . LEU A 1 101 ? 15.136 -0.924 -10.302 1.00 63.09 101 LEU A N 1
ATOM 748 C CA . LEU A 1 101 ? 15.008 0.088 -11.352 1.00 63.09 101 LEU A CA 1
ATOM 749 C C . LEU A 1 101 ? 14.998 1.517 -10.820 1.00 63.09 101 LEU A C 1
ATOM 751 O O . LEU A 1 101 ? 14.991 2.454 -11.611 1.00 63.09 101 LEU A O 1
ATOM 755 N N . ALA A 1 102 ? 15.028 1.718 -9.503 1.00 60.28 102 ALA A N 1
ATOM 756 C CA . ALA A 1 102 ? 15.092 3.054 -8.919 1.00 60.28 102 ALA A CA 1
ATOM 757 C C . ALA A 1 102 ? 16.405 3.787 -9.252 1.00 60.28 102 ALA A C 1
ATOM 759 O O . ALA A 1 102 ? 16.426 5.013 -9.213 1.00 60.28 102 ALA A O 1
ATOM 760 N N . TYR A 1 103 ? 17.459 3.047 -9.617 1.00 66.94 103 TYR A N 1
ATOM 761 C CA . TYR A 1 103 ? 18.773 3.565 -10.019 1.00 66.94 103 TYR A CA 1
ATOM 762 C C . TYR A 1 103 ? 19.025 3.442 -11.531 1.00 66.94 103 TYR A C 1
ATOM 764 O O . TYR A 1 103 ? 20.165 3.435 -11.988 1.00 66.94 103 TYR A O 1
ATOM 772 N N . THR A 1 104 ? 17.964 3.282 -12.326 1.00 71.25 104 THR A N 1
ATOM 773 C CA . THR A 1 104 ? 18.087 3.186 -13.782 1.00 71.25 104 THR A CA 1
ATOM 774 C C . THR A 1 104 ? 18.428 4.540 -14.410 1.00 71.25 104 THR A C 1
ATOM 776 O O . THR A 1 104 ? 17.835 5.560 -14.069 1.00 71.25 104 THR A O 1
ATOM 779 N N . ASN A 1 105 ? 19.319 4.538 -15.404 1.00 76.31 105 ASN A N 1
ATOM 780 C CA . ASN A 1 105 ? 19.580 5.708 -16.254 1.00 76.31 105 ASN A CA 1
ATOM 781 C C . ASN A 1 105 ? 18.549 5.851 -17.394 1.00 76.31 105 ASN A C 1
ATOM 783 O O . ASN A 1 105 ? 18.631 6.771 -18.205 1.00 76.31 105 ASN A O 1
ATOM 787 N N . ASN A 1 106 ? 17.584 4.929 -17.495 1.00 80.62 106 ASN A N 1
ATOM 788 C CA . ASN A 1 106 ? 16.550 4.962 -18.521 1.00 80.62 106 ASN A CA 1
ATOM 789 C C . ASN A 1 106 ? 15.334 5.770 -18.041 1.00 80.62 106 ASN A C 1
ATOM 791 O O . ASN A 1 106 ? 14.578 5.327 -17.175 1.00 80.62 106 ASN A O 1
ATOM 795 N N . GLN A 1 107 ? 15.097 6.921 -18.671 1.00 80.94 107 GLN A N 1
ATOM 796 C CA . GLN A 1 107 ? 14.006 7.832 -18.315 1.00 80.94 107 GLN A CA 1
ATOM 797 C C . GLN A 1 107 ? 12.616 7.173 -18.338 1.00 80.94 107 GLN A C 1
ATOM 799 O O . GLN A 1 107 ? 11.777 7.478 -17.489 1.00 80.94 107 GLN A O 1
ATOM 804 N N . ALA A 1 108 ? 12.364 6.245 -19.268 1.00 78.31 108 ALA A N 1
ATOM 805 C CA . ALA A 1 108 ? 11.093 5.529 -19.325 1.00 78.31 108 ALA A CA 1
ATOM 806 C C . ALA A 1 108 ? 10.910 4.652 -18.078 1.00 78.31 108 ALA A C 1
ATOM 808 O O . ALA A 1 108 ? 9.879 4.736 -17.415 1.00 78.31 108 ALA A O 1
ATOM 809 N N . GLN A 1 109 ? 11.939 3.896 -17.688 1.00 76.38 109 GLN A N 1
ATOM 810 C CA . GLN A 1 109 ? 11.910 3.056 -16.486 1.00 76.38 109 GLN A CA 1
ATOM 811 C C . GLN A 1 109 ? 11.770 3.894 -15.205 1.00 76.38 109 GLN A C 1
ATOM 813 O O . GLN A 1 109 ? 10.960 3.565 -14.340 1.00 76.38 109 GLN A O 1
ATOM 818 N N . ALA A 1 110 ? 12.478 5.022 -15.111 1.00 80.38 110 ALA A N 1
ATOM 819 C CA . ALA A 1 110 ? 12.345 5.946 -13.985 1.00 80.38 110 ALA A CA 1
ATOM 820 C C . ALA A 1 110 ? 10.914 6.509 -13.867 1.00 80.38 110 ALA A C 1
ATOM 822 O O . ALA A 1 110 ? 10.347 6.566 -12.770 1.00 80.38 110 ALA A O 1
ATOM 823 N N . SER A 1 111 ? 10.296 6.874 -14.998 1.00 83.12 111 SER A N 1
ATOM 824 C CA . SER A 1 111 ? 8.914 7.368 -15.034 1.00 83.12 111 SER A CA 1
ATOM 825 C C . SER A 1 111 ? 7.891 6.306 -14.614 1.00 83.12 111 SER A C 1
ATOM 827 O O . SER A 1 111 ? 6.946 6.620 -13.887 1.00 83.12 111 SER A O 1
ATOM 829 N N . GLU A 1 112 ? 8.117 5.046 -14.990 1.00 79.50 112 GLU A N 1
ATOM 830 C CA . GLU A 1 112 ? 7.279 3.910 -14.605 1.00 79.50 112 GLU A CA 1
ATOM 831 C C . GLU A 1 112 ? 7.390 3.623 -13.101 1.00 79.50 112 GLU A C 1
ATOM 833 O O . GLU A 1 112 ? 6.374 3.473 -12.424 1.00 79.50 112 GLU A O 1
ATOM 838 N N . VAL A 1 113 ? 8.597 3.646 -12.526 1.00 81.25 113 VAL A N 1
ATOM 839 C CA . VAL A 1 113 ? 8.788 3.500 -11.069 1.00 81.25 113 VAL A CA 1
ATOM 840 C C . VAL A 1 113 ? 8.090 4.630 -10.307 1.00 81.25 113 VAL A C 1
ATOM 842 O O . VAL A 1 113 ? 7.399 4.382 -9.315 1.00 81.25 113 VAL A O 1
ATOM 845 N N . ALA A 1 114 ? 8.218 5.876 -10.774 1.00 85.94 114 ALA A N 1
ATOM 846 C CA . ALA A 1 114 ? 7.519 7.013 -10.177 1.00 85.94 114 ALA A CA 1
ATOM 847 C C . ALA A 1 114 ? 5.993 6.850 -10.261 1.00 85.94 114 ALA A C 1
ATOM 849 O O . ALA A 1 114 ? 5.280 7.172 -9.310 1.00 85.94 114 ALA A O 1
ATOM 850 N N . TYR A 1 115 ? 5.487 6.326 -11.376 1.00 87.56 115 TYR A N 1
ATOM 851 C CA . TYR A 1 115 ? 4.072 6.023 -11.553 1.00 87.56 115 TYR A CA 1
ATOM 852 C C . TYR A 1 115 ? 3.581 4.951 -10.568 1.00 87.56 115 TYR A C 1
ATOM 854 O O . TYR A 1 115 ? 2.582 5.159 -9.883 1.00 87.56 115 TYR A O 1
ATOM 862 N N . MET A 1 116 ? 4.326 3.858 -10.398 1.00 87.38 116 MET A N 1
ATOM 863 C CA . MET A 1 116 ? 3.991 2.804 -9.433 1.00 87.38 116 MET A CA 1
ATOM 864 C C . MET A 1 116 ? 3.967 3.322 -7.992 1.00 87.38 116 MET A C 1
ATOM 866 O O . MET A 1 116 ? 3.041 3.009 -7.245 1.00 87.38 116 MET A O 1
ATOM 870 N N . ARG A 1 117 ? 4.931 4.170 -7.608 1.00 89.81 117 ARG A N 1
ATOM 871 C CA . ARG A 1 117 ? 4.926 4.836 -6.293 1.00 89.81 117 ARG A CA 1
ATOM 872 C C . ARG A 1 117 ? 3.674 5.694 -6.097 1.00 89.81 117 ARG A C 1
ATOM 874 O O . ARG A 1 117 ? 3.086 5.665 -5.019 1.00 89.81 117 ARG A O 1
ATOM 881 N N . ARG A 1 118 ? 3.234 6.415 -7.137 1.00 92.88 118 ARG A N 1
ATOM 882 C CA . ARG A 1 118 ? 1.988 7.202 -7.098 1.00 92.88 118 ARG A CA 1
ATOM 883 C C . ARG A 1 118 ? 0.754 6.320 -6.921 1.00 92.88 118 ARG A C 1
ATOM 885 O O . ARG A 1 118 ? -0.110 6.693 -6.137 1.00 92.88 118 ARG A O 1
ATOM 892 N N . CYS A 1 119 ? 0.686 5.156 -7.570 1.00 94.00 119 CYS A N 1
ATOM 893 C CA . CYS A 1 119 ? -0.395 4.190 -7.347 1.00 94.00 119 CYS A CA 1
ATOM 894 C C . CYS A 1 119 ? -0.477 3.765 -5.875 1.00 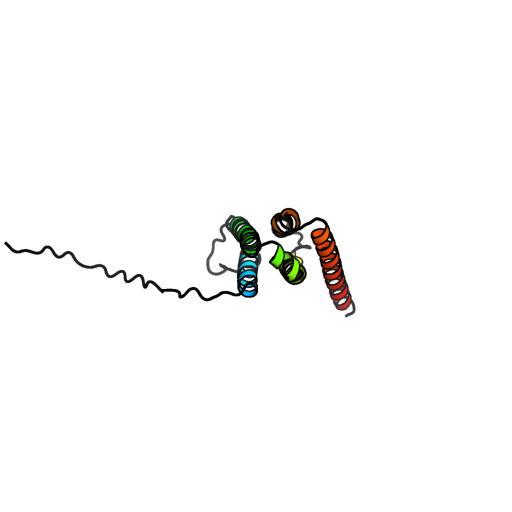94.00 119 CYS A C 1
ATOM 896 O O . CYS A 1 119 ? -1.539 3.876 -5.272 1.00 94.00 119 CYS A O 1
ATOM 898 N N . ILE A 1 120 ? 0.643 3.357 -5.270 1.00 94.50 120 ILE A N 1
ATOM 899 C CA . ILE A 1 120 ? 0.676 2.949 -3.855 1.00 94.50 120 ILE A CA 1
ATOM 900 C C . ILE A 1 120 ? 0.290 4.109 -2.928 1.00 94.50 120 ILE A C 1
ATOM 902 O O . ILE A 1 120 ? -0.537 3.938 -2.034 1.00 94.50 120 ILE A O 1
ATOM 906 N N . GLY A 1 121 ? 0.821 5.311 -3.176 1.00 96.06 121 GLY A N 1
ATOM 907 C CA . GLY A 1 121 ? 0.437 6.510 -2.427 1.00 96.06 121 GLY A CA 1
ATOM 908 C C . GLY A 1 121 ? -1.056 6.831 -2.545 1.00 96.06 121 GLY A C 1
ATOM 909 O O . GLY A 1 121 ? -1.681 7.240 -1.568 1.00 96.06 121 GLY A O 1
ATOM 910 N N . TYR A 1 122 ? -1.653 6.594 -3.714 1.00 97.81 122 TYR A N 1
ATOM 911 C CA . TYR A 1 122 ? -3.085 6.781 -3.930 1.00 97.81 122 TYR A CA 1
ATOM 912 C C . TYR A 1 122 ? -3.930 5.749 -3.170 1.00 97.81 122 TYR A C 1
ATOM 914 O O . TYR A 1 122 ? -4.918 6.138 -2.549 1.00 97.81 122 TYR A O 1
ATOM 922 N N . ILE A 1 123 ? -3.511 4.475 -3.121 1.00 97.88 123 ILE A N 1
ATOM 923 C CA . ILE A 1 123 ? -4.155 3.450 -2.276 1.00 97.88 123 ILE A CA 1
ATOM 924 C C . ILE A 1 123 ? -4.183 3.922 -0.823 1.00 97.88 123 ILE A C 1
ATOM 926 O O . ILE A 1 123 ? -5.254 3.963 -0.219 1.00 97.88 123 ILE A O 1
ATOM 930 N N . LEU A 1 124 ? -3.034 4.334 -0.275 1.00 97.06 124 LEU A N 1
ATOM 931 C CA . LEU A 1 124 ? -2.929 4.809 1.109 1.00 97.06 124 LEU A CA 1
ATOM 932 C C . LEU A 1 124 ? -3.814 6.036 1.357 1.00 97.06 124 LEU A C 1
ATOM 934 O O . LEU A 1 124 ? -4.539 6.087 2.347 1.00 97.06 124 LEU A O 1
ATOM 938 N N . ARG A 1 125 ? -3.825 7.007 0.438 1.00 97.38 125 ARG A N 1
ATOM 939 C CA . ARG A 1 125 ? -4.676 8.199 0.562 1.00 97.38 125 ARG A CA 1
ATOM 940 C C . ARG A 1 125 ? -6.164 7.845 0.594 1.00 97.38 125 ARG A C 1
ATOM 942 O O . ARG A 1 125 ? -6.892 8.387 1.418 1.00 97.38 125 ARG A O 1
ATOM 949 N N . CYS A 1 126 ? -6.614 6.958 -0.290 1.00 98.12 126 CYS A N 1
ATOM 950 C CA . CYS A 1 126 ? -8.023 6.575 -0.407 1.00 98.12 126 CYS A CA 1
ATOM 951 C C . CYS A 1 126 ? -8.493 5.571 0.651 1.00 98.12 126 CYS A C 1
ATOM 953 O O . CYS A 1 126 ? -9.697 5.347 0.757 1.00 98.12 126 CYS A O 1
ATOM 955 N N . THR A 1 127 ? -7.571 4.964 1.397 1.00 97.50 127 THR A N 1
ATOM 956 C CA . THR A 1 127 ? -7.874 4.000 2.460 1.00 97.50 127 THR A CA 1
ATOM 957 C C . THR A 1 127 ? -7.524 4.600 3.814 1.00 97.50 127 THR A C 1
ATOM 959 O O . THR A 1 127 ? -8.398 5.159 4.462 1.00 97.50 127 THR A O 1
ATOM 962 N N . VAL A 1 128 ? -6.248 4.607 4.200 1.00 96.06 128 VAL A N 1
ATOM 963 C CA . VAL A 1 128 ? -5.756 5.195 5.457 1.00 96.06 128 VAL A CA 1
ATOM 964 C C . VAL A 1 128 ? -6.244 6.633 5.635 1.00 96.06 128 VAL A C 1
ATOM 966 O O . VAL A 1 128 ? -6.828 6.956 6.662 1.00 96.06 128 VAL A O 1
ATOM 969 N N . GLY A 1 129 ? -6.043 7.486 4.628 1.00 96.25 129 GLY A N 1
ATOM 970 C CA . GLY A 1 129 ? -6.368 8.912 4.735 1.00 96.25 129 GLY A CA 1
ATOM 971 C C . GLY A 1 129 ? -7.866 9.233 4.736 1.00 96.25 129 GLY A C 1
ATOM 972 O O . GLY A 1 129 ? -8.254 10.279 5.249 1.00 96.25 129 GLY A O 1
ATOM 973 N N . ALA A 1 130 ? -8.700 8.368 4.151 1.00 97.19 130 ALA A N 1
ATOM 974 C CA . ALA A 1 130 ? -10.127 8.632 3.951 1.00 97.19 130 ALA A CA 1
ATOM 975 C C . ALA A 1 130 ? -11.049 7.809 4.863 1.00 97.19 130 ALA A C 1
ATOM 977 O O . ALA A 1 130 ? -12.187 8.211 5.083 1.00 97.19 130 ALA A O 1
ATOM 978 N N . MET A 1 131 ? -10.589 6.657 5.359 1.00 97.19 131 MET A N 1
ATOM 979 C CA . MET A 1 131 ? -11.397 5.724 6.154 1.00 97.19 131 MET A CA 1
ATOM 980 C C . MET A 1 131 ? -11.053 5.750 7.645 1.00 97.19 131 MET A C 1
ATOM 982 O O . MET A 1 131 ? -11.891 5.360 8.455 1.00 97.19 131 MET A O 1
ATOM 986 N N . LEU A 1 132 ? -9.835 6.159 8.015 1.00 96.56 132 LEU A N 1
ATOM 987 C CA . LEU A 1 132 ? -9.369 6.103 9.401 1.00 96.56 132 LEU A CA 1
ATOM 988 C C . LEU A 1 132 ? -9.440 7.464 10.090 1.00 96.56 132 LEU A C 1
ATOM 990 O O . LEU A 1 132 ? -9.220 8.504 9.464 1.00 96.56 132 LEU A O 1
ATOM 994 N N . SER A 1 133 ? -9.657 7.432 11.405 1.00 96.19 133 SER A N 1
ATOM 995 C CA . SER A 1 133 ? -9.537 8.607 12.275 1.00 96.19 133 SER A CA 1
ATOM 996 C C . SER A 1 133 ? -8.111 9.171 12.284 1.00 96.19 133 SER A C 1
ATOM 998 O O . SER A 1 133 ? -7.144 8.458 12.015 1.00 96.19 133 SER A O 1
ATOM 1000 N N . GLU A 1 134 ? -7.954 10.443 12.650 1.00 95.94 134 GLU A N 1
ATOM 1001 C CA . GLU A 1 134 ? -6.639 11.092 12.757 1.00 95.94 134 GLU A CA 1
ATOM 1002 C C . GLU A 1 134 ? -5.697 10.331 13.709 1.00 95.94 134 GLU A C 1
ATOM 1004 O O . GLU A 1 134 ? -4.526 10.100 13.405 1.00 95.94 134 GLU A O 1
ATOM 1009 N N . GLN A 1 135 ? -6.229 9.841 14.827 1.00 95.06 135 GLN A N 1
ATOM 1010 C CA . GLN A 1 135 ? -5.497 9.045 15.808 1.00 95.06 135 GLN A CA 1
ATOM 1011 C C . GLN A 1 135 ? -5.014 7.716 15.214 1.00 95.06 135 GLN A C 1
ATOM 1013 O O . GLN A 1 135 ? -3.855 7.337 15.409 1.00 95.06 135 GLN A O 1
ATOM 1018 N N . ALA A 1 136 ? -5.867 7.026 14.453 1.00 94.12 136 ALA A N 1
ATOM 1019 C CA . ALA A 1 136 ? -5.485 5.803 13.756 1.00 94.12 136 ALA A CA 1
ATOM 1020 C C . ALA A 1 136 ? -4.430 6.081 12.670 1.00 94.12 136 ALA A C 1
ATOM 1022 O O . ALA A 1 136 ? -3.452 5.339 12.571 1.00 94.12 136 ALA A O 1
ATOM 1023 N N . GLN A 1 137 ? -4.544 7.184 11.921 1.00 96.25 137 GLN A N 1
ATOM 1024 C CA . GLN A 1 137 ? -3.537 7.601 10.936 1.00 96.25 137 GLN A CA 1
ATOM 1025 C C . GLN A 1 137 ? -2.163 7.850 11.579 1.00 96.25 137 GLN A C 1
ATOM 1027 O O . GLN A 1 137 ? -1.147 7.397 11.049 1.00 96.25 137 GLN A O 1
ATOM 1032 N N . ILE A 1 138 ? -2.107 8.482 12.757 1.00 96.00 138 ILE A N 1
ATOM 1033 C CA . ILE A 1 138 ? -0.854 8.656 13.514 1.00 96.00 138 ILE A CA 1
ATOM 1034 C C . ILE A 1 138 ? -0.232 7.296 13.867 1.00 96.00 138 ILE A C 1
ATOM 1036 O O . ILE A 1 138 ? 0.986 7.122 13.754 1.00 96.00 138 ILE A O 1
ATOM 1040 N N . ALA A 1 139 ? -1.044 6.317 14.274 1.00 94.69 139 ALA A N 1
ATOM 1041 C CA . ALA A 1 139 ? -0.563 4.965 14.552 1.00 94.69 139 ALA A CA 1
ATOM 1042 C C . ALA A 1 139 ? -0.008 4.282 13.289 1.00 94.69 139 ALA A C 1
ATOM 1044 O O . ALA A 1 139 ? 1.063 3.673 13.349 1.00 94.69 139 ALA A O 1
ATOM 1045 N N . VAL A 1 140 ? -0.674 4.448 12.141 1.00 94.19 140 VAL A N 1
ATOM 1046 C CA . VAL A 1 140 ? -0.194 3.962 10.835 1.00 94.19 140 VAL A CA 1
ATOM 1047 C C . VAL A 1 140 ? 1.173 4.566 10.497 1.00 94.19 140 VAL A C 1
ATOM 1049 O O . VAL A 1 140 ? 2.092 3.834 10.134 1.00 94.19 140 VAL A O 1
ATOM 1052 N N . CYS A 1 141 ? 1.348 5.880 10.671 1.00 94.81 141 CYS A N 1
ATOM 1053 C CA . CYS A 1 141 ? 2.620 6.562 10.415 1.00 94.81 141 CYS A CA 1
ATOM 1054 C C . CYS A 1 141 ? 3.766 6.004 11.273 1.00 94.81 141 CYS A C 1
ATOM 1056 O O . CYS A 1 141 ? 4.870 5.796 10.766 1.00 94.81 141 CYS A O 1
ATOM 1058 N N . LYS A 1 142 ? 3.507 5.705 12.554 1.00 95.31 142 LYS A N 1
ATOM 1059 C CA . LYS A 1 142 ? 4.496 5.072 13.445 1.00 95.31 142 LYS A CA 1
ATOM 1060 C C . LYS A 1 142 ? 4.888 3.675 12.956 1.00 95.31 142 LYS A C 1
ATOM 1062 O O . LYS A 1 142 ? 6.075 3.363 12.901 1.00 95.31 142 LYS A O 1
ATOM 1067 N N . GLN A 1 143 ? 3.908 2.855 12.569 1.00 94.75 143 GLN A N 1
ATOM 1068 C CA . GLN A 1 143 ? 4.164 1.513 12.032 1.00 94.75 143 GLN A CA 1
ATOM 1069 C C . GLN A 1 143 ? 4.961 1.566 10.726 1.00 94.75 143 GLN A C 1
ATOM 1071 O O . GLN A 1 143 ? 5.907 0.800 10.554 1.00 94.75 143 GLN A O 1
ATOM 1076 N N . LEU A 1 144 ? 4.626 2.495 9.827 1.00 93.19 144 LEU A N 1
ATOM 1077 C CA . LEU A 1 144 ? 5.366 2.693 8.584 1.00 93.19 144 LEU A CA 1
ATOM 1078 C C . LEU A 1 144 ? 6.822 3.093 8.854 1.00 93.19 144 LEU A C 1
ATOM 1080 O O . LEU A 1 144 ? 7.724 2.550 8.223 1.00 93.19 144 LEU A O 1
ATOM 1084 N N . GLY A 1 145 ? 7.060 3.986 9.819 1.00 93.44 145 GLY A N 1
ATOM 1085 C CA . GLY A 1 145 ? 8.410 4.352 10.252 1.00 93.44 145 GLY A CA 1
ATOM 1086 C C . GLY A 1 145 ? 9.225 3.149 10.738 1.00 93.44 145 GLY A C 1
ATOM 1087 O O . GLY A 1 145 ? 10.379 2.999 10.343 1.00 93.44 145 GLY A O 1
ATOM 1088 N N . ALA A 1 146 ? 8.613 2.256 11.524 1.00 94.00 146 ALA A N 1
ATOM 1089 C CA . ALA A 1 146 ? 9.259 1.022 11.974 1.00 94.00 146 ALA A CA 1
ATOM 1090 C C . ALA A 1 146 ? 9.600 0.082 10.802 1.00 94.00 146 ALA A C 1
ATOM 1092 O O . ALA A 1 146 ? 10.736 -0.369 10.695 1.00 94.00 146 ALA A O 1
ATOM 1093 N N . ILE A 1 147 ? 8.662 -0.136 9.870 1.00 92.75 147 ILE A N 1
ATOM 1094 C CA . ILE A 1 147 ? 8.906 -0.953 8.666 1.00 92.75 147 ILE A CA 1
ATOM 1095 C C . ILE A 1 147 ? 10.073 -0.386 7.844 1.00 92.75 147 ILE A C 1
ATOM 1097 O O . ILE A 1 147 ? 10.927 -1.135 7.374 1.00 92.75 147 ILE A O 1
ATOM 1101 N N . LEU A 1 148 ? 10.125 0.936 7.663 1.00 89.88 148 LEU A N 1
ATOM 1102 C CA . LEU A 1 148 ? 11.203 1.583 6.915 1.00 89.88 148 LEU A CA 1
ATOM 1103 C C . LEU A 1 148 ? 12.558 1.426 7.612 1.00 89.88 148 LEU A C 1
ATOM 1105 O O . LEU A 1 148 ? 13.550 1.150 6.938 1.00 89.88 148 LEU A O 1
ATOM 1109 N N . ALA A 1 149 ? 12.601 1.562 8.939 1.00 90.69 149 ALA A N 1
ATOM 1110 C CA . ALA A 1 149 ? 13.813 1.319 9.715 1.00 90.69 149 ALA A CA 1
ATOM 1111 C C . ALA A 1 149 ? 14.311 -0.124 9.528 1.00 90.69 149 ALA A C 1
ATOM 1113 O O . ALA A 1 149 ? 15.493 -0.329 9.253 1.00 90.69 149 ALA A O 1
ATOM 1114 N N . ASP A 1 150 ? 13.410 -1.109 9.573 1.00 89.06 150 ASP A N 1
ATOM 1115 C CA . ASP A 1 150 ? 13.744 -2.517 9.327 1.00 89.06 150 ASP A CA 1
ATOM 1116 C C . ASP A 1 150 ? 14.293 -2.736 7.910 1.00 89.06 150 ASP A C 1
ATOM 1118 O O . ASP A 1 150 ? 15.302 -3.425 7.730 1.00 89.06 150 ASP A O 1
ATOM 1122 N N . CYS A 1 151 ? 13.682 -2.113 6.895 1.00 83.88 151 CYS A N 1
ATOM 1123 C CA . CYS A 1 151 ? 14.182 -2.161 5.519 1.00 83.88 151 CYS A CA 1
ATOM 1124 C C . CYS A 1 151 ? 15.604 -1.585 5.409 1.00 83.88 151 CYS A C 1
ATOM 1126 O O . CYS A 1 151 ? 16.464 -2.206 4.785 1.00 83.88 151 CYS A O 1
ATOM 1128 N N . ILE A 1 152 ? 15.878 -0.433 6.030 1.00 84.69 152 ILE A N 1
ATOM 1129 C CA . ILE A 1 152 ? 17.204 0.211 6.012 1.00 84.69 152 ILE A CA 1
ATOM 1130 C C . ILE A 1 152 ? 18.248 -0.666 6.710 1.00 84.69 152 ILE A C 1
ATOM 1132 O O . ILE A 1 152 ? 19.333 -0.890 6.172 1.00 84.69 152 ILE A O 1
ATOM 1136 N N . ASN A 1 153 ? 17.914 -1.203 7.883 1.00 86.62 153 ASN A N 1
ATOM 1137 C CA . ASN A 1 153 ? 18.812 -2.071 8.644 1.00 86.62 153 ASN A CA 1
ATOM 1138 C C . ASN A 1 153 ? 19.137 -3.361 7.881 1.00 86.62 153 ASN A C 1
ATOM 1140 O O . ASN A 1 153 ? 20.283 -3.809 7.880 1.00 86.62 153 ASN A O 1
ATOM 1144 N N . SER A 1 154 ? 18.152 -3.912 7.168 1.00 76.88 154 SER A N 1
ATOM 1145 C CA . SER A 1 154 ? 18.342 -5.076 6.298 1.00 76.88 154 SER A CA 1
ATOM 1146 C C . SER A 1 154 ? 19.287 -4.772 5.130 1.00 76.88 154 SER A C 1
ATOM 1148 O O . SER A 1 154 ? 20.115 -5.608 4.783 1.00 76.88 154 SER A O 1
ATOM 1150 N N . PHE A 1 155 ? 19.230 -3.564 4.558 1.00 63.28 155 PHE A N 1
ATOM 1151 C CA . PHE A 1 155 ? 20.180 -3.112 3.531 1.00 63.28 155 PHE A CA 1
ATOM 1152 C C . PHE A 1 155 ? 21.613 -2.980 4.071 1.00 63.28 155 PHE A C 1
ATOM 1154 O O . PHE A 1 155 ? 22.561 -3.397 3.406 1.00 63.28 155 PHE A O 1
ATOM 1161 N N . GLY A 1 156 ? 21.777 -2.454 5.289 1.00 56.84 156 GLY A N 1
ATOM 1162 C CA . GLY A 1 156 ? 23.087 -2.262 5.921 1.00 56.84 156 GLY A CA 1
ATOM 1163 C C . GLY A 1 156 ? 23.865 -3.559 6.183 1.00 56.84 156 GLY A C 1
ATOM 1164 O O . GLY A 1 156 ? 25.092 -3.525 6.282 1.00 56.84 156 GLY A O 1
ATOM 1165 N N . MET A 1 157 ? 23.187 -4.709 6.251 1.00 49.41 157 MET A N 1
ATOM 1166 C CA . MET A 1 157 ? 23.836 -6.017 6.400 1.00 49.41 157 MET A CA 1
ATOM 1167 C C . MET A 1 157 ? 24.457 -6.545 5.095 1.00 49.41 157 MET A C 1
ATOM 1169 O O . MET A 1 157 ? 25.449 -7.265 5.158 1.00 49.41 157 MET A O 1
ATOM 1173 N N . PHE A 1 158 ? 23.947 -6.153 3.922 1.00 43.34 158 PHE A N 1
ATOM 1174 C CA . PHE A 1 158 ? 24.466 -6.607 2.621 1.00 43.34 158 PHE A CA 1
ATOM 1175 C C . PHE A 1 158 ? 25.686 -5.820 2.116 1.00 43.34 158 PHE A C 1
ATOM 1177 O O . PHE A 1 158 ? 26.326 -6.257 1.168 1.00 43.34 158 PHE A O 1
ATOM 1184 N N . GLN A 1 159 ? 26.037 -4.688 2.737 1.00 43.38 159 GLN A N 1
ATOM 1185 C CA . GLN A 1 159 ? 27.238 -3.904 2.392 1.00 43.38 159 GLN A CA 1
ATOM 1186 C C . GLN A 1 159 ? 28.470 -4.242 3.256 1.00 43.38 159 GLN A C 1
ATOM 1188 O O . GLN A 1 159 ? 29.488 -3.560 3.154 1.00 43.38 159 GLN A O 1
ATOM 1193 N N . ARG A 1 160 ? 28.389 -5.252 4.136 1.00 38.88 160 ARG A N 1
ATOM 1194 C CA . ARG A 1 160 ? 29.505 -5.695 5.002 1.00 38.88 160 ARG A CA 1
ATOM 1195 C C . ARG A 1 160 ? 30.229 -6.960 4.512 1.00 38.88 160 ARG A C 1
ATOM 1197 O O . ARG A 1 160 ? 31.059 -7.492 5.247 1.00 38.88 160 ARG A O 1
ATOM 1204 N N . HIS A 1 161 ? 29.942 -7.412 3.297 1.00 36.62 161 HIS A N 1
ATOM 1205 C CA . HIS A 1 161 ? 30.677 -8.459 2.584 1.00 36.62 161 HIS A CA 1
ATOM 1206 C C . HIS A 1 161 ? 31.126 -7.928 1.226 1.00 36.62 161 HIS A C 1
ATOM 1208 O O . HIS A 1 161 ? 32.165 -8.423 0.742 1.00 36.62 161 HIS A O 1
#

pLDDT: mean 76.44, std 22.35, range [29.81, 98.31]

Sequence (161 aa):
MRYDLLLRGSKQQAGASTSTAKVTSVEEAFGILSVGFLRGGIGGFLKSGTAAVAGGQKEIRIGVTLGYIELIKKLDSPWLEKNMLFVLKHLVEVVAKCGPLAYTNNQAQASEVAYMRRCIGYILRCTVGAMLSEQAQIAVCKQLGAILADCINSFGMFQRH

InterPro domains:
  IPR040108 Laa1/Sip1/HEATR5 [PTHR21663] (12-149)

Secondary structure (DSSP, 8-state):
-------------------------HHHHHHHHHHHHHHTSSS-S--SSS---TTSHHHHHHHHHHHHHHHHHHH-HHHHHHHHHHHHHHHHHHHHTTGGGTT-S-HHHHHHHHHHHHHHHHHHHHTHHHHS-HHHHHHHHHHHHHHHHHHHHHHHHHT--

Organism: Parascaris equorum (NCBI:txid6256)

Foldseek 3Di:
DDDDDDDDDDDPCPPPPPPPPPPQDPVNLLVVLLCQLPCLDDDDDDVPDPDDPPPRSLVSLVVSLVSLLVSLVVCALVNCLVCVLVVLLSLCVSLVVLVVLCPPPDPVSVVVSVSSVVSSVVSCCSRVVPRDDPVSNVVSVVSNVVVVVVVVVVVVVVVPD